Protein AF-A0A3D5PGW2-F1 (afdb_monomer)

Solvent-accessible surface area (backbone atoms only — not comparable to full-atom values): 5128 Å² total; per-residue (Å²): 120,95,85,68,85,82,57,82,87,43,92,85,45,59,93,82,58,66,59,39,77,47,79,37,81,91,76,70,39,79,44,81,42,73,59,78,69,94,67,78,89,82,85,77,83,82,75,66,96,54,88,68,85,83,76,74,56,95,84,66,87,78,79,89,80,86,88,130

Secondary structure (DSSP, 8-state):
-TT--S-TTSTTS-TT-SEEEEEETTTTEEEEEE---SS---------SS-------TT-TTSS----

Sequence (68 aa):
DYGFRGHPLRKDFPTSGYTELRYDEAEKRVVYEPVSLVQEYRQFDFMSPWEGAKYVLPGDEKTDGAKG

Radius of gyration: 22.03 Å; Cα contacts (8 Å, |Δi|>4): 35; chains: 1; bounding box: 53×33×48 Å

pLDDT: mean 83.44, std 16.64, range [36.47, 96.94]

Structure (mmCIF, N/CA/C/O backbone):
data_AF-A0A3D5PGW2-F1
#
_entry.id   AF-A0A3D5PGW2-F1
#
loop_
_atom_site.group_PDB
_atom_site.id
_atom_site.type_symbol
_atom_site.label_atom_id
_atom_site.label_alt_id
_atom_site.label_comp_id
_atom_site.label_asym_id
_atom_site.label_entity_id
_atom_site.label_seq_id
_atom_site.pdbx_PDB_ins_code
_atom_site.Cartn_x
_atom_site.Cartn_y
_atom_site.Cartn_z
_atom_site.occupancy
_atom_site.B_iso_or_equiv
_atom_site.auth_seq_id
_atom_site.auth_comp_id
_atom_site.auth_asym_id
_atom_site.auth_atom_id
_atom_site.pdbx_PDB_model_num
ATOM 1 N N . ASP A 1 1 ? 3.195 -9.783 10.223 1.00 83.88 1 ASP A N 1
ATOM 2 C CA . ASP A 1 1 ? 1.837 -10.197 10.607 1.00 83.88 1 ASP A CA 1
ATOM 3 C C . ASP A 1 1 ? 1.888 -11.665 11.016 1.00 83.88 1 ASP A C 1
ATOM 5 O O . ASP A 1 1 ? 2.448 -12.468 10.279 1.00 83.88 1 ASP A O 1
ATOM 9 N N . TYR A 1 2 ? 1.407 -11.983 12.219 1.00 87.81 2 TYR A N 1
ATOM 10 C CA . TYR A 1 2 ? 1.401 -13.347 12.758 1.00 87.81 2 TYR A CA 1
ATOM 11 C C . TYR A 1 2 ? 0.269 -14.208 12.171 1.00 87.81 2 TYR A C 1
ATOM 13 O O . TYR A 1 2 ? 0.381 -15.430 12.175 1.00 87.81 2 TYR A O 1
ATOM 21 N N . GLY A 1 3 ? -0.798 -13.591 11.651 1.00 92.38 3 GLY A N 1
ATOM 22 C CA . GLY A 1 3 ? -1.923 -14.264 10.992 1.00 92.38 3 GLY A CA 1
ATOM 23 C C . GLY A 1 3 ? -1.779 -14.373 9.472 1.00 92.38 3 GLY A C 1
ATOM 24 O O . GLY A 1 3 ? -2.727 -14.776 8.797 1.00 92.38 3 GLY A O 1
ATOM 25 N N . PHE A 1 4 ? -0.612 -14.011 8.932 1.00 94.50 4 PHE A N 1
ATOM 26 C CA . PHE A 1 4 ? -0.383 -13.912 7.497 1.00 94.50 4 PHE A CA 1
ATOM 27 C C . PHE A 1 4 ? -0.536 -15.264 6.789 1.00 94.50 4 PHE A C 1
ATOM 29 O O . PHE A 1 4 ? 0.036 -16.274 7.205 1.00 94.50 4 PHE A O 1
ATOM 36 N N . ARG A 1 5 ? -1.271 -15.274 5.671 1.00 92.31 5 ARG A N 1
ATOM 37 C CA . ARG A 1 5 ? -1.479 -16.462 4.833 1.00 92.31 5 ARG A CA 1
ATOM 38 C C . ARG A 1 5 ? -0.905 -16.238 3.440 1.00 92.31 5 ARG A C 1
ATOM 40 O O . ARG A 1 5 ? -1.368 -15.374 2.703 1.00 92.31 5 ARG A O 1
ATOM 47 N N . GLY A 1 6 ? 0.072 -17.062 3.072 1.00 93.81 6 GLY A N 1
ATOM 48 C CA . GLY A 1 6 ? 0.729 -17.031 1.768 1.00 93.81 6 GLY A CA 1
ATOM 49 C C . GLY A 1 6 ? 2.248 -16.977 1.884 1.00 93.81 6 GLY A C 1
ATOM 50 O O . GLY A 1 6 ? 2.814 -17.012 2.975 1.00 93.81 6 GLY A O 1
ATOM 51 N N . HIS A 1 7 ? 2.917 -16.887 0.739 1.00 95.50 7 HIS A N 1
ATOM 52 C CA . HIS A 1 7 ? 4.371 -16.774 0.656 1.00 95.50 7 HIS A CA 1
ATOM 53 C C . HIS A 1 7 ? 4.712 -15.605 -0.280 1.00 95.50 7 HIS A C 1
ATOM 55 O O . HIS A 1 7 ? 4.707 -15.807 -1.494 1.00 95.50 7 HIS A O 1
ATOM 61 N N . PRO A 1 8 ? 5.015 -14.400 0.245 1.00 95.06 8 PRO A N 1
ATOM 62 C CA . PRO A 1 8 ? 5.045 -13.164 -0.548 1.00 95.06 8 PRO A CA 1
ATOM 63 C C . PRO A 1 8 ? 6.054 -13.161 -1.697 1.00 95.06 8 PRO A C 1
ATOM 65 O O . PRO A 1 8 ? 5.901 -12.423 -2.660 1.00 95.06 8 PRO A O 1
ATOM 68 N N . LEU A 1 9 ? 7.108 -13.971 -1.583 1.00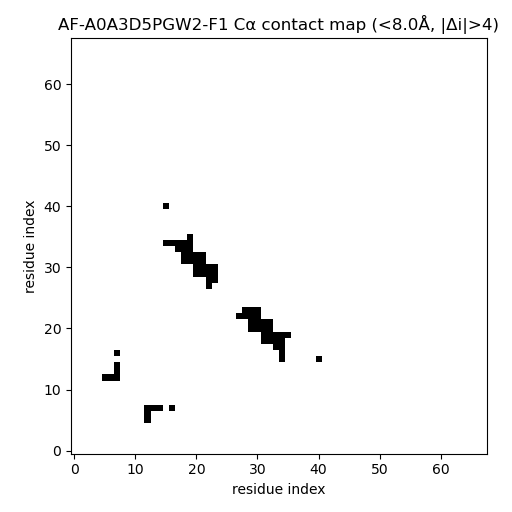 95.94 9 LEU A N 1
ATOM 69 C CA . LEU A 1 9 ? 8.187 -14.039 -2.568 1.00 95.94 9 LEU A CA 1
ATOM 70 C C . LEU A 1 9 ? 7.931 -15.058 -3.689 1.00 95.94 9 LEU A C 1
ATOM 72 O O . LEU A 1 9 ? 8.775 -15.211 -4.574 1.00 95.94 9 LEU A O 1
ATOM 76 N N . ARG A 1 10 ? 6.797 -15.771 -3.672 1.00 96.94 10 ARG A N 1
ATOM 77 C CA . ARG A 1 10 ? 6.4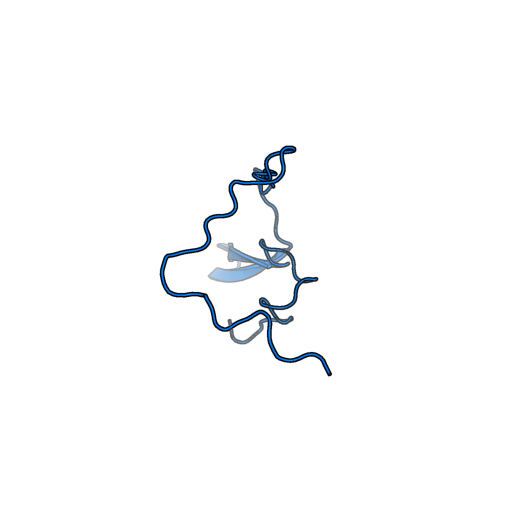08 -16.613 -4.805 1.00 96.94 10 ARG A CA 1
ATOM 78 C C . ARG A 1 10 ? 5.870 -15.745 -5.943 1.00 96.94 10 ARG A C 1
ATOM 80 O O . ARG A 1 10 ? 5.265 -14.706 -5.715 1.00 96.94 10 ARG A O 1
ATOM 87 N N . LYS A 1 11 ? 6.113 -16.175 -7.182 1.00 94.69 11 LYS A N 1
ATOM 88 C CA . LYS A 1 11 ? 5.785 -15.405 -8.397 1.00 94.69 11 LYS A CA 1
ATOM 89 C C . LYS A 1 11 ? 4.286 -15.319 -8.698 1.00 94.69 11 LYS A C 1
ATOM 91 O O . LYS A 1 11 ? 3.886 -14.486 -9.496 1.00 94.69 11 LYS A O 1
ATOM 96 N N . ASP A 1 12 ? 3.490 -16.177 -8.075 1.00 94.88 12 ASP A N 1
ATOM 97 C CA . ASP A 1 12 ? 2.030 -16.208 -8.140 1.00 94.88 12 ASP A CA 1
ATOM 98 C C . ASP A 1 12 ? 1.363 -15.320 -7.076 1.00 94.88 12 ASP A C 1
ATOM 100 O O . ASP A 1 12 ? 0.152 -15.108 -7.125 1.00 94.88 12 ASP A O 1
ATOM 104 N N . PHE A 1 13 ? 2.130 -14.788 -6.118 1.00 95.75 13 PHE A N 1
ATOM 105 C CA . PHE A 1 13 ? 1.595 -13.929 -5.072 1.00 95.75 13 PHE A CA 1
ATOM 106 C C . PHE A 1 13 ? 1.456 -12.479 -5.578 1.00 95.75 13 PHE A C 1
ATOM 108 O O . PHE A 1 13 ? 2.438 -11.909 -6.066 1.00 95.75 13 PHE A O 1
ATOM 115 N N . PRO A 1 14 ? 0.272 -11.846 -5.465 1.00 94.81 14 PRO A N 1
ATOM 116 C CA . PRO A 1 14 ? 0.062 -10.483 -5.945 1.00 94.81 14 PRO A CA 1
ATOM 117 C C . PRO A 1 14 ? 0.866 -9.473 -5.121 1.00 94.81 14 PRO A C 1
ATOM 119 O O . PRO A 1 14 ? 0.955 -9.579 -3.898 1.00 94.81 14 PRO A O 1
ATOM 122 N N . THR A 1 15 ? 1.398 -8.436 -5.772 1.00 92.75 15 THR A N 1
ATOM 123 C CA . THR A 1 15 ? 2.222 -7.401 -5.120 1.00 92.75 15 THR A CA 1
ATOM 124 C C . THR A 1 15 ? 1.481 -6.649 -4.010 1.00 92.75 15 THR A C 1
ATOM 126 O O . THR A 1 15 ? 2.094 -6.266 -3.019 1.00 92.75 15 THR A O 1
ATOM 129 N N . SER A 1 16 ? 0.166 -6.465 -4.146 1.00 93.56 16 SER A N 1
ATOM 130 C CA . SER A 1 16 ? -0.691 -5.834 -3.134 1.00 93.56 16 SER A CA 1
ATOM 131 C C . SER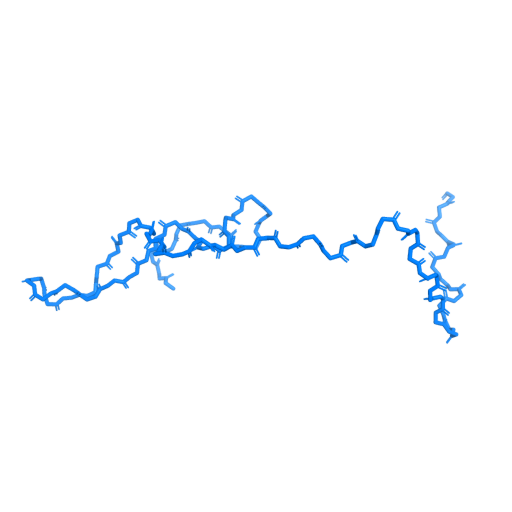 A 1 16 ? -1.013 -6.738 -1.941 1.00 93.56 16 SER A C 1
ATOM 133 O O . SER A 1 16 ? -1.506 -6.254 -0.927 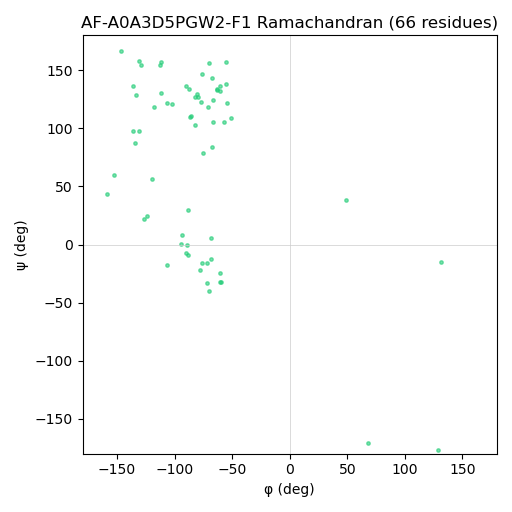1.00 93.56 16 SER A O 1
ATOM 135 N N . GLY A 1 17 ? -0.785 -8.049 -2.054 1.00 94.69 17 GLY A N 1
ATOM 136 C CA . GLY A 1 17 ? -1.361 -9.033 -1.143 1.00 94.69 17 GLY A CA 1
ATOM 137 C C . GLY A 1 17 ? -2.880 -9.160 -1.289 1.00 94.69 17 GLY A C 1
ATOM 138 O O . GLY A 1 17 ? -3.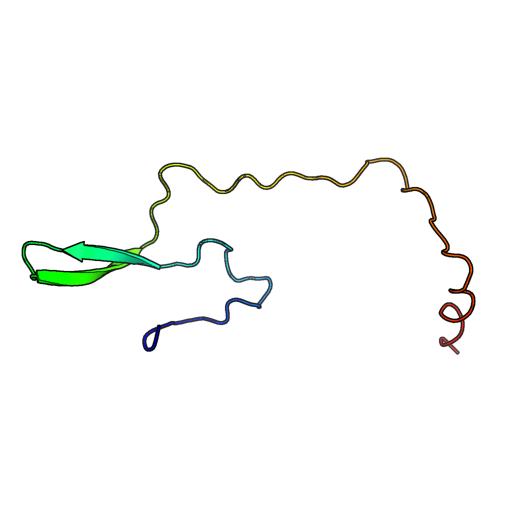478 -8.640 -2.231 1.00 94.69 17 GLY A O 1
ATOM 139 N N . TYR A 1 18 ? -3.491 -9.895 -0.357 1.00 94.75 18 TYR A N 1
ATOM 140 C CA . TYR A 1 18 ? -4.932 -10.180 -0.351 1.00 94.75 18 TYR A CA 1
ATOM 141 C C . TYR A 1 18 ? -5.708 -9.400 0.714 1.00 94.75 18 TYR A C 1
ATOM 143 O O . TYR A 1 18 ? -6.932 -9.326 0.643 1.00 94.75 18 TYR A O 1
ATOM 151 N N . THR A 1 19 ? -5.017 -8.853 1.714 1.00 95.31 19 THR A N 1
ATOM 152 C CA . THR A 1 19 ? -5.634 -8.276 2.909 1.00 95.31 19 THR A CA 1
ATOM 153 C C . THR A 1 19 ? -4.977 -6.948 3.251 1.00 95.31 19 THR A C 1
ATOM 155 O O . THR A 1 19 ? -3.751 -6.849 3.244 1.00 95.31 19 THR A O 1
ATOM 158 N N . GLU A 1 20 ? -5.791 -5.957 3.592 1.00 93.94 20 GLU A N 1
ATOM 159 C CA . GLU A 1 20 ? -5.377 -4.678 4.158 1.00 93.94 20 GLU A CA 1
ATOM 160 C C . GLU A 1 20 ? -5.844 -4.554 5.613 1.00 93.94 20 GLU A C 1
ATOM 162 O O . GLU A 1 20 ? -6.755 -5.256 6.057 1.00 93.94 20 GLU A O 1
ATOM 167 N N . LEU A 1 21 ? -5.171 -3.695 6.382 1.00 94.38 21 LEU A N 1
ATOM 168 C CA . LEU A 1 21 ? -5.509 -3.446 7.778 1.00 94.38 21 LEU A CA 1
ATOM 169 C C . LEU A 1 21 ? -6.057 -2.031 7.918 1.00 94.38 21 LEU A C 1
ATOM 171 O O . LEU A 1 21 ? -5.407 -1.070 7.504 1.00 94.38 21 LEU A O 1
ATOM 175 N N . ARG A 1 22 ? -7.204 -1.902 8.583 1.00 93.94 22 ARG A N 1
ATOM 176 C CA . ARG A 1 22 ? -7.759 -0.606 8.990 1.00 93.94 22 ARG A CA 1
ATOM 177 C C . ARG A 1 22 ? -8.110 -0.611 10.470 1.00 93.94 22 ARG A C 1
ATOM 179 O O . ARG A 1 22 ? -8.360 -1.662 11.055 1.00 93.94 22 ARG A O 1
ATOM 186 N N . TYR A 1 23 ? -8.126 0.565 11.086 1.00 95.31 23 TYR A N 1
ATOM 187 C CA . TYR A 1 23 ? -8.679 0.710 12.429 1.00 95.31 23 TYR A CA 1
ATOM 188 C C . TYR A 1 23 ? -10.204 0.800 12.339 1.00 95.31 23 TYR A C 1
ATOM 190 O O . TYR A 1 23 ? -10.734 1.589 11.555 1.00 95.31 23 TYR A O 1
ATOM 198 N N . ASP A 1 24 ? -10.899 -0.012 13.126 1.00 95.88 24 ASP A N 1
ATOM 199 C CA . ASP A 1 24 ? -12.347 0.045 13.272 1.00 95.88 24 ASP A CA 1
ATOM 200 C C . ASP A 1 24 ? -12.705 0.744 14.587 1.00 95.88 24 ASP A C 1
ATOM 202 O O . ASP A 1 24 ? -12.299 0.309 15.668 1.00 95.88 24 ASP A O 1
ATOM 206 N N . GLU A 1 25 ? -13.448 1.849 14.500 1.00 95.62 25 GLU A N 1
ATOM 207 C CA . GLU A 1 25 ? -13.845 2.633 15.672 1.00 95.62 25 GLU A CA 1
ATOM 208 C C . GLU A 1 25 ? -14.905 1.919 16.525 1.00 95.62 25 GLU A C 1
ATOM 210 O O . GLU A 1 25 ? -14.873 2.034 17.752 1.00 95.62 25 GLU A O 1
ATOM 215 N N . ALA A 1 26 ? -15.802 1.140 15.909 1.00 95.69 26 ALA A N 1
ATOM 216 C CA . ALA A 1 26 ? -16.851 0.417 16.622 1.00 95.69 26 ALA A CA 1
ATOM 217 C C . ALA A 1 26 ? -16.263 -0.732 17.451 1.00 95.69 26 ALA A C 1
ATOM 219 O O . ALA A 1 26 ? -16.653 -0.941 18.600 1.00 95.69 26 ALA A O 1
ATOM 220 N N . GLU A 1 27 ? -15.278 -1.438 16.895 1.00 93.31 27 GLU A N 1
ATOM 221 C CA . GLU A 1 27 ? -14.588 -2.533 17.584 1.00 93.31 27 GLU A CA 1
ATOM 222 C C . GLU A 1 27 ? -13.345 -2.082 18.374 1.00 93.31 27 GLU A C 1
ATOM 224 O O . GLU A 1 27 ? -12.758 -2.880 19.110 1.00 93.31 27 GLU A O 1
ATOM 229 N N . LYS A 1 28 ? -12.937 -0.812 18.232 1.00 96.06 28 LYS A N 1
ATOM 230 C CA . LYS A 1 28 ? -11.737 -0.200 18.835 1.00 96.06 28 LYS A CA 1
ATOM 231 C C . LYS A 1 28 ? -10.461 -1.019 18.637 1.00 96.06 28 LYS A C 1
ATOM 233 O O . 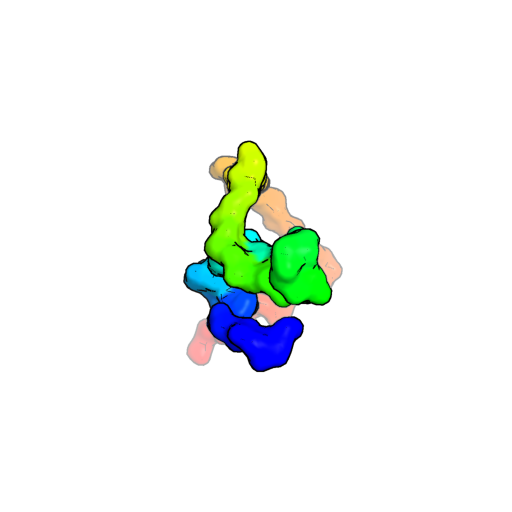LYS A 1 28 ? -9.623 -1.129 19.536 1.00 96.06 28 LYS A O 1
ATOM 238 N N . ARG A 1 29 ? -10.312 -1.627 17.462 1.00 93.88 29 ARG A N 1
ATOM 239 C CA . ARG A 1 29 ? -9.176 -2.494 17.133 1.00 93.88 29 ARG A CA 1
ATOM 240 C C . ARG A 1 29 ? -8.808 -2.394 15.663 1.00 93.88 29 ARG A C 1
ATOM 242 O O . ARG A 1 29 ? -9.569 -1.893 14.844 1.00 93.88 29 ARG A O 1
ATOM 249 N N . VAL A 1 30 ? -7.631 -2.911 15.335 1.00 94.12 30 VAL A N 1
ATOM 250 C CA . VAL A 1 30 ? -7.212 -3.097 13.946 1.00 94.12 30 VAL A CA 1
ATOM 251 C C . VAL A 1 30 ? -7.867 -4.365 13.396 1.00 94.12 30 VAL A C 1
ATOM 253 O O . VAL A 1 30 ? -7.756 -5.430 14.008 1.00 94.12 30 VAL A O 1
ATOM 256 N N . VAL A 1 31 ? -8.547 -4.241 12.260 1.00 94.44 31 VAL A N 1
ATOM 257 C CA . VAL A 1 31 ? -9.234 -5.330 11.554 1.00 94.44 31 VAL A CA 1
ATOM 258 C C . VAL A 1 31 ? -8.549 -5.629 10.223 1.00 94.44 31 VAL A C 1
ATOM 260 O O . VAL A 1 31 ? -7.879 -4.767 9.656 1.00 94.44 31 VAL A O 1
ATOM 263 N N . TYR A 1 32 ? -8.715 -6.863 9.751 1.00 95.25 32 TYR A N 1
ATOM 264 C CA . TYR A 1 32 ? -8.171 -7.378 8.495 1.00 95.25 32 TYR A CA 1
ATOM 265 C C . TYR A 1 32 ? -9.306 -7.507 7.477 1.00 95.25 32 TYR A C 1
ATOM 267 O O . TYR A 1 32 ? -10.259 -8.245 7.727 1.00 95.25 32 TYR A O 1
ATOM 275 N N . GLU A 1 33 ? -9.202 -6.842 6.332 1.00 93.75 33 GLU A N 1
ATOM 276 C CA . GLU A 1 33 ? -10.225 -6.853 5.278 1.00 93.75 33 GLU A CA 1
ATOM 277 C C . GLU A 1 33 ? -9.615 -7.147 3.904 1.00 93.75 33 GLU A C 1
ATOM 279 O O . GLU A 1 33 ? -8.410 -6.966 3.728 1.00 93.75 33 GLU A O 1
ATOM 284 N N . PRO A 1 34 ? -10.395 -7.637 2.920 1.00 95.31 34 PRO A N 1
ATOM 285 C CA . PRO A 1 34 ? -9.905 -7.796 1.555 1.00 95.31 34 PRO A CA 1
ATOM 286 C C . PRO A 1 34 ? -9.352 -6.481 1.009 1.00 95.31 34 PRO A C 1
ATOM 288 O O . PRO A 1 34 ? -9.953 -5.429 1.208 1.00 95.31 34 PRO A O 1
ATOM 291 N N . VAL A 1 35 ? -8.219 -6.554 0.309 1.00 94.25 35 VAL A N 1
ATOM 292 C CA . VAL A 1 35 ? -7.573 -5.358 -0.241 1.00 94.25 35 VAL A CA 1
ATOM 293 C C . VAL A 1 35 ? -8.495 -4.633 -1.228 1.00 94.25 35 VAL A C 1
ATOM 295 O O . VAL A 1 35 ? -9.063 -5.255 -2.129 1.00 94.25 35 VAL A O 1
ATOM 298 N N . SER A 1 36 ? -8.622 -3.316 -1.075 1.00 93.31 36 SER A N 1
ATOM 299 C CA . SER A 1 36 ? -9.438 -2.458 -1.932 1.00 93.31 36 SER A CA 1
ATOM 300 C C . SER A 1 36 ? -8.650 -1.206 -2.312 1.00 93.31 36 SER A C 1
ATOM 302 O O . SER A 1 36 ? -8.733 -0.155 -1.675 1.00 93.31 36 SER A O 1
ATOM 304 N N . LEU A 1 37 ? -7.882 -1.304 -3.399 1.00 92.62 37 LEU A N 1
ATOM 305 C CA . LEU A 1 37 ? -7.069 -0.192 -3.881 1.00 92.62 37 LEU A CA 1
ATOM 306 C C . LEU A 1 37 ? -7.932 0.845 -4.608 1.00 92.62 37 LEU A C 1
ATOM 308 O O . LEU A 1 37 ? -8.555 0.544 -5.621 1.00 92.62 37 LEU A O 1
ATOM 312 N N . VAL A 1 38 ? -7.897 2.098 -4.144 1.00 95.12 38 VAL A N 1
ATOM 313 C CA . VAL A 1 38 ? -8.528 3.233 -4.852 1.00 95.12 38 VAL A CA 1
ATOM 314 C C . VAL A 1 38 ? -7.913 3.430 -6.245 1.00 95.12 38 VAL A C 1
ATOM 316 O O . VAL A 1 38 ? -8.596 3.838 -7.181 1.00 95.12 38 VAL A O 1
ATOM 319 N N . GLN A 1 39 ? -6.622 3.124 -6.385 1.00 95.12 39 GLN A N 1
ATOM 320 C CA . GLN A 1 39 ? -5.908 3.091 -7.655 1.00 95.12 39 GLN A CA 1
ATOM 321 C C . GLN A 1 39 ? -5.067 1.815 -7.738 1.00 95.12 39 GLN A C 1
ATOM 323 O O . GLN A 1 39 ? -4.264 1.533 -6.849 1.00 95.12 39 GLN A O 1
ATOM 328 N N . GLU A 1 40 ? -5.214 1.075 -8.833 1.00 93.12 40 GLU A N 1
ATOM 329 C CA . GLU A 1 40 ? -4.480 -0.167 -9.071 1.00 93.12 40 GLU A CA 1
ATOM 330 C C . GLU A 1 40 ? -2.982 0.061 -9.342 1.00 93.12 40 GLU A C 1
ATOM 332 O O . GLU A 1 40 ? -2.545 1.124 -9.807 1.00 93.12 40 GLU A O 1
ATOM 337 N N . TYR A 1 41 ? -2.178 -0.973 -9.076 1.00 93.56 41 TYR A N 1
ATOM 338 C CA . TYR A 1 41 ? -0.759 -0.971 -9.417 1.00 93.56 41 TYR A CA 1
ATOM 339 C C . TYR A 1 41 ? -0.576 -0.972 -10.939 1.00 93.56 41 TYR A C 1
ATOM 341 O O . TYR A 1 41 ? -1.058 -1.857 -11.642 1.00 93.56 41 TYR A O 1
ATOM 349 N N . ARG A 1 42 ? 0.164 0.014 -11.456 1.00 94.56 42 ARG A N 1
ATOM 350 C CA . ARG A 1 42 ? 0.459 0.117 -12.888 1.00 94.56 42 ARG A CA 1
ATOM 351 C C . ARG A 1 42 ? 1.702 -0.696 -13.220 1.00 94.56 42 ARG A C 1
ATOM 353 O O . ARG A 1 42 ? 2.811 -0.305 -12.859 1.00 94.56 42 ARG A O 1
ATOM 360 N N . GLN A 1 43 ? 1.507 -1.796 -13.938 1.00 91.75 43 GLN A N 1
ATOM 361 C CA . GLN A 1 43 ? 2.601 -2.584 -14.487 1.00 91.75 43 GLN A CA 1
ATOM 362 C C . GLN A 1 43 ? 3.073 -1.950 -15.798 1.00 91.75 43 GLN A C 1
ATOM 364 O O . GLN A 1 43 ? 2.421 -2.069 -16.834 1.00 91.75 43 GLN A O 1
ATOM 369 N N . PHE A 1 44 ? 4.200 -1.248 -15.738 1.00 92.38 44 PHE A N 1
ATOM 370 C CA . PHE A 1 44 ? 4.863 -0.725 -16.927 1.00 92.38 44 PHE A CA 1
ATOM 371 C C . PHE A 1 44 ? 5.812 -1.776 -17.493 1.00 92.38 44 PHE A C 1
ATOM 373 O O . PHE A 1 44 ? 6.593 -2.376 -16.752 1.00 92.38 44 PHE A O 1
ATOM 380 N N . ASP A 1 45 ? 5.757 -1.970 -18.806 1.00 89.62 45 ASP A N 1
ATOM 381 C CA . ASP A 1 45 ? 6.783 -2.713 -19.519 1.00 89.62 45 ASP A CA 1
ATOM 382 C C . ASP A 1 45 ? 7.921 -1.755 -19.885 1.00 89.62 45 ASP A C 1
ATOM 384 O O . ASP A 1 45 ? 7.748 -0.833 -20.682 1.00 89.62 45 ASP A O 1
ATOM 388 N N . PHE A 1 46 ? 9.072 -1.942 -19.242 1.00 84.69 46 PHE A N 1
ATOM 389 C CA . PHE A 1 46 ? 10.284 -1.171 -19.515 1.00 84.69 46 PHE A CA 1
ATOM 390 C C . PHE A 1 46 ? 11.203 -1.871 -20.520 1.00 84.69 46 PHE A C 1
ATOM 392 O O . PHE A 1 46 ? 12.282 -1.357 -20.821 1.00 84.69 46 PHE A O 1
ATOM 399 N N . MET A 1 47 ? 10.811 -3.044 -21.026 1.00 84.62 47 MET A N 1
ATOM 400 C CA . MET A 1 47 ? 11.607 -3.769 -22.001 1.00 84.62 47 MET A CA 1
ATOM 401 C C . MET A 1 47 ? 11.560 -3.033 -23.337 1.00 84.62 47 MET A C 1
ATOM 403 O O . MET A 1 47 ? 10.511 -2.859 -23.956 1.00 84.62 47 MET A O 1
ATOM 407 N N . SER A 1 48 ? 12.734 -2.592 -23.788 1.00 81.94 48 SER A N 1
ATOM 408 C CA . SER A 1 48 ? 12.895 -2.096 -25.150 1.00 81.94 48 SER A CA 1
ATOM 409 C C . SER A 1 48 ? 12.548 -3.217 -26.138 1.00 81.94 48 SER A C 1
ATOM 411 O O . SER A 1 48 ? 13.021 -4.341 -25.955 1.00 81.94 48 SER A O 1
ATOM 413 N N . PRO A 1 49 ? 11.795 -2.928 -2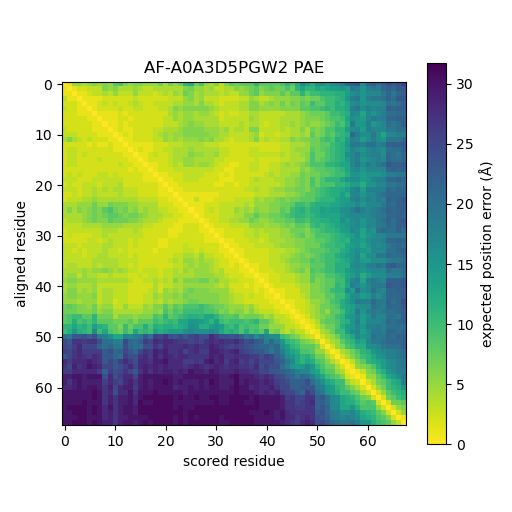7.216 1.00 81.06 49 PRO A N 1
ATOM 414 C CA . PRO A 1 49 ? 11.543 -3.902 -28.278 1.00 81.06 49 PRO A CA 1
ATOM 415 C C . PRO A 1 49 ? 12.809 -4.224 -29.091 1.00 81.06 49 PRO A C 1
ATOM 417 O O . PRO A 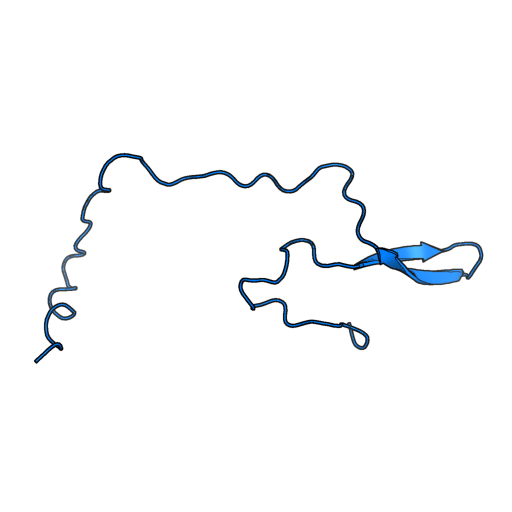1 49 ? 12.823 -5.175 -29.868 1.00 81.06 49 PRO A O 1
ATOM 420 N N . TRP A 1 50 ? 13.869 -3.430 -28.927 1.00 79.69 50 TRP A N 1
ATOM 421 C CA . TRP A 1 50 ? 15.177 -3.652 -29.534 1.00 79.69 50 TRP A CA 1
ATOM 422 C C . TRP A 1 50 ? 16.046 -4.491 -28.602 1.00 79.69 50 TRP A C 1
ATOM 424 O O . TRP A 1 50 ? 16.090 -4.201 -27.404 1.00 79.69 50 TRP A O 1
ATOM 434 N N . GLU A 1 51 ? 16.758 -5.478 -29.159 1.00 71.06 51 GLU A N 1
ATOM 435 C CA . GLU A 1 51 ? 17.760 -6.270 -28.436 1.00 71.06 51 GLU A CA 1
ATOM 436 C C . GLU A 1 51 ? 18.721 -5.295 -27.739 1.00 71.06 51 GLU A C 1
ATOM 438 O O . GLU A 1 51 ? 19.434 -4.531 -28.393 1.00 71.06 51 GLU A O 1
ATOM 443 N N . GLY A 1 52 ? 18.624 -5.221 -26.407 1.00 67.88 52 GLY A N 1
ATOM 444 C CA . GLY A 1 52 ? 19.329 -4.226 -25.606 1.00 67.88 52 GLY A CA 1
ATOM 445 C C . GLY A 1 52 ? 20.834 -4.263 -25.858 1.00 67.88 52 GLY A C 1
ATOM 446 O O . GLY A 1 52 ? 21.388 -5.272 -26.296 1.00 67.88 52 GLY A O 1
ATOM 447 N N . ALA A 1 53 ? 21.517 -3.155 -25.571 1.00 65.50 53 ALA A N 1
ATOM 448 C CA . ALA A 1 53 ? 22.965 -3.108 -25.695 1.00 65.50 53 ALA A CA 1
ATOM 449 C C . ALA A 1 53 ? 23.595 -4.247 -24.873 1.00 65.50 53 ALA A C 1
ATOM 451 O O . ALA A 1 53 ? 23.381 -4.350 -23.663 1.00 65.50 53 ALA A O 1
ATOM 452 N N . LYS A 1 54 ? 24.361 -5.120 -25.543 1.00 61.06 54 LYS A N 1
ATOM 453 C CA . LYS A 1 54 ? 25.186 -6.142 -24.894 1.00 61.06 54 LYS A CA 1
ATOM 454 C C . LYS A 1 54 ? 26.304 -5.436 -24.138 1.00 61.06 54 LYS A C 1
ATOM 456 O O . LYS A 1 54 ? 27.404 -5.262 -24.656 1.00 61.06 54 LYS A O 1
ATOM 461 N N . TYR A 1 55 ? 26.014 -4.999 -22.920 1.00 59.09 55 TYR A N 1
ATOM 462 C CA . TYR A 1 55 ? 27.038 -4.548 -21.993 1.00 59.09 55 TYR A CA 1
ATOM 463 C C . TYR A 1 55 ? 27.744 -5.783 -21.443 1.00 59.09 55 TYR A C 1
ATOM 465 O O . TYR A 1 55 ? 27.463 -6.238 -20.340 1.00 59.09 55 TYR A O 1
ATOM 473 N N . VAL A 1 56 ? 28.649 -6.351 -22.240 1.00 62.47 56 VAL A N 1
ATOM 474 C CA . VAL A 1 56 ? 29.705 -7.189 -21.678 1.00 62.47 56 VAL A CA 1
ATOM 475 C C . VAL A 1 56 ? 30.576 -6.234 -20.872 1.00 62.47 56 VAL A C 1
ATOM 477 O O . VAL A 1 56 ? 31.267 -5.386 -21.442 1.00 62.47 56 VAL A O 1
ATOM 480 N N . LEU A 1 57 ? 30.472 -6.292 -19.546 1.00 61.81 57 LEU A N 1
ATOM 481 C CA . LEU A 1 57 ? 31.380 -5.547 -18.687 1.00 61.81 57 LEU A CA 1
ATOM 482 C C . LEU A 1 57 ? 32.798 -6.088 -18.929 1.00 61.81 57 LEU A C 1
ATOM 484 O O . LEU A 1 57 ? 32.977 -7.310 -18.969 1.00 61.81 57 LEU A O 1
ATOM 488 N N . PRO A 1 58 ? 33.816 -5.225 -19.101 1.00 62.34 58 PRO A N 1
ATOM 489 C CA . PRO A 1 58 ? 35.201 -5.678 -19.165 1.00 62.34 58 PRO A CA 1
ATOM 490 C C . PRO A 1 58 ? 35.538 -6.459 -17.882 1.00 62.34 58 PRO A C 1
ATOM 492 O O . PRO A 1 58 ? 35.658 -5.861 -16.814 1.00 62.34 58 PRO A O 1
ATOM 495 N N . GLY A 1 59 ? 35.628 -7.792 -17.975 1.00 61.25 59 GLY A N 1
ATOM 496 C CA . GLY A 1 59 ? 35.854 -8.697 -16.837 1.00 61.25 59 GLY A CA 1
ATOM 497 C C . GLY A 1 59 ? 34.917 -9.913 -16.739 1.00 61.25 59 GLY A C 1
ATOM 498 O O . GLY A 1 59 ? 35.263 -10.862 -16.041 1.00 61.25 59 GLY A O 1
ATOM 499 N N . ASP A 1 60 ? 33.795 -9.946 -17.467 1.00 59.47 60 ASP A N 1
ATOM 500 C CA . ASP A 1 60 ? 32.834 -11.071 -17.462 1.00 59.47 60 ASP A CA 1
ATOM 501 C C . ASP A 1 60 ? 33.149 -12.174 -1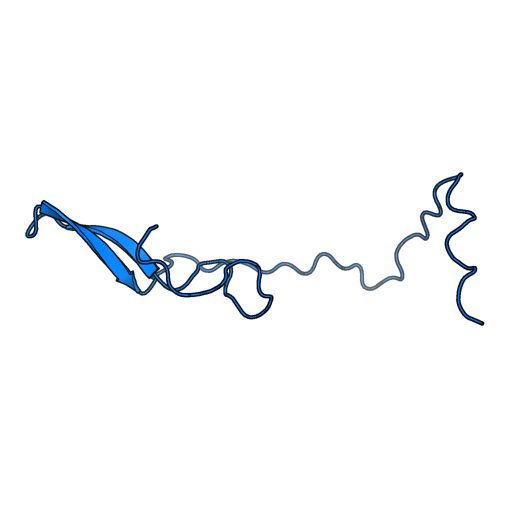8.502 1.00 59.47 60 ASP A C 1
ATOM 503 O O . ASP A 1 60 ? 32.270 -12.898 -18.963 1.00 59.47 60 ASP A O 1
ATOM 507 N N . GLU A 1 61 ? 34.422 -12.380 -18.853 1.00 65.75 61 GLU A N 1
ATOM 508 C CA . GLU A 1 61 ? 34.862 -13.391 -19.840 1.00 65.75 61 GLU A CA 1
ATOM 509 C C . GLU A 1 61 ? 34.674 -14.857 -19.379 1.00 65.75 61 GLU A C 1
ATOM 511 O O . GLU A 1 61 ? 35.116 -15.789 -20.051 1.00 65.75 61 GLU A O 1
ATOM 516 N N . LYS A 1 62 ? 34.046 -15.102 -18.219 1.00 61.00 62 LYS A N 1
ATOM 517 C CA . LYS A 1 62 ? 34.043 -16.413 -17.548 1.00 61.00 62 LYS A CA 1
ATOM 518 C C . LYS A 1 62 ? 32.670 -17.009 -17.238 1.00 61.00 62 LYS A C 1
ATOM 520 O O . LYS A 1 62 ? 32.576 -17.842 -16.338 1.00 61.00 62 LYS A O 1
ATOM 525 N N . THR A 1 63 ? 31.615 -16.638 -17.965 1.00 56.69 63 THR A N 1
ATOM 526 C CA . THR A 1 63 ? 30.294 -17.285 -17.802 1.00 56.69 63 THR A CA 1
ATOM 527 C C . THR A 1 63 ? 29.655 -17.831 -19.081 1.00 56.69 63 THR A C 1
ATOM 529 O O . THR A 1 63 ? 28.474 -18.143 -19.070 1.00 56.69 63 THR A O 1
ATOM 532 N N . ASP A 1 64 ? 30.443 -18.110 -20.124 1.00 49.53 64 ASP A N 1
ATOM 533 C CA . ASP A 1 64 ? 30.021 -18.950 -21.262 1.00 49.53 64 ASP A CA 1
ATOM 534 C C . ASP A 1 64 ? 30.926 -20.185 -21.401 1.00 49.53 64 ASP A C 1
ATOM 536 O O . ASP A 1 64 ? 31.580 -20.421 -22.414 1.00 49.53 64 ASP A O 1
ATOM 540 N N . GLY A 1 65 ? 31.018 -20.981 -20.333 1.00 51.38 65 GLY A N 1
ATOM 541 C CA . GLY A 1 65 ? 31.939 -22.118 -20.289 1.00 51.38 65 GLY A CA 1
ATOM 542 C C . GLY A 1 65 ? 31.586 -23.188 -19.264 1.00 51.38 65 GLY A C 1
ATOM 543 O O . GLY A 1 65 ? 32.467 -23.651 -18.550 1.00 51.38 65 GLY A O 1
ATOM 544 N N . ALA A 1 66 ? 30.312 -23.570 -19.154 1.00 44.78 66 ALA A N 1
ATOM 545 C CA . ALA A 1 66 ? 29.914 -24.782 -18.430 1.00 44.78 66 ALA A CA 1
ATOM 546 C C . ALA A 1 66 ? 28.600 -25.363 -18.976 1.00 44.78 66 ALA A C 1
ATOM 548 O O . ALA A 1 66 ? 27.604 -25.480 -18.263 1.00 44.78 66 ALA A O 1
ATOM 549 N N . LYS A 1 67 ? 28.595 -25.726 -20.261 1.00 38.56 67 LYS A N 1
ATOM 550 C CA . LYS A 1 67 ? 27.730 -26.791 -20.781 1.00 38.56 67 LYS A CA 1
ATOM 551 C C . LYS A 1 67 ? 28.541 -27.668 -21.732 1.00 38.56 67 LYS A C 1
ATOM 553 O O . LYS A 1 67 ? 28.734 -27.319 -22.892 1.00 38.56 67 LYS A O 1
ATOM 558 N N . GLY A 1 68 ? 29.019 -28.776 -21.180 1.00 36.47 68 GLY A N 1
ATOM 559 C CA . GLY A 1 68 ? 29.431 -30.004 -21.850 1.00 36.47 68 GLY A CA 1
ATOM 560 C C . GLY A 1 68 ? 28.919 -31.149 -20.997 1.00 36.47 68 GLY A C 1
ATOM 561 O O . GLY A 1 68 ? 29.145 -31.065 -19.768 1.00 36.47 68 GLY A O 1
#

Foldseek 3Di:
DVPDDDDCPDPPADPQGQWDWDQDPVVRDIDIDGDDDPDDDDDDDPDDPDPDPPCPDVPNPPPPPPDD

Nearest PDB structures (foldseek):
  8e73-assembly1_S3  TM=9.335E-01  e=3.449E-06  Vigna radiata
  7zd6-assembly1_5  TM=8.689E-01  e=3.689E-06  Ovis aries
  8esw-assembly1_S3  TM=8.209E-01  e=6.758E-06  Drosophila melanogaster
  6rfq-assembly1_G  TM=8.315E-01  e=2.120E-05  Yarrowia lipolytica
  7zmg-assembly1_G  TM=7.981E-01  e=2.120E-05  Thermochaetoides thermophila DSM 1495

Mean predicted aligned error: 11.08 Å